Protein AF-A0A4R1NQC8-F1 (afdb_monomer_lite)

Foldseek 3Di:
DVVVLVVLLVVLVVLLVVLCVLVVLLVVLVVVCVVQVHDADPSCVVPFRAHPNDGCSVVSVVSVVSVVSNVVSVVVSVVSVVVNVVSVVPDPPPPPPPDDDD

pLDDT: mean 71.55, std 8.47, range [45.06, 85.56]

Sequence (102 aa):
MRVARRIFLGVLLVVILVCLAPLAAYLWSEWAAERWGCDFGLALSQGGCVVDGVDRAPVLMQAYSAVALLVVTLPVAFIASLAALIVLARRPQHDEPKEPET

Secondary structure (DSSP, 8-state):
-HHHHHHHHHHHHHHHHHHHHHHHHHHHHHHHHHHHT---SHHHHHH--EETTEE-HHHHHHHHHHHHHHHHHHHHHHHHHHHHHHHHH-PPP---------

Organism: NCBI:txid647720

Structure (mmCIF, N/CA/C/O backbone):
data_AF-A0A4R1NQC8-F1
#
_entry.id   AF-A0A4R1NQC8-F1
#
loop_
_atom_site.group_PDB
_atom_site.id
_atom_site.type_symbol
_atom_site.label_atom_id
_atom_site.label_alt_id
_atom_site.label_comp_id
_atom_site.label_asym_id
_atom_site.label_entity_id
_atom_site.label_seq_id
_atom_site.pdbx_PDB_ins_code
_atom_site.Cartn_x
_atom_site.Cartn_y
_atom_site.Cartn_z
_atom_site.occupancy
_atom_site.B_iso_or_equiv
_atom_site.auth_seq_id
_atom_site.auth_comp_id
_atom_site.auth_asym_id
_atom_site.auth_atom_id
_atom_site.pdbx_PDB_model_num
ATOM 1 N N . MET A 1 1 ? -25.920 -4.102 23.054 1.00 57.53 1 MET A N 1
ATOM 2 C CA . MET A 1 1 ? -24.443 -4.272 23.089 1.00 57.53 1 MET A CA 1
ATOM 3 C C . MET A 1 1 ? -23.852 -5.132 21.955 1.00 57.53 1 MET A C 1
ATOM 5 O O . MET A 1 1 ? -22.777 -4.791 21.478 1.00 57.53 1 MET A O 1
ATOM 9 N N . ARG A 1 2 ? -24.506 -6.203 21.454 1.00 62.00 2 ARG A N 1
ATOM 10 C CA . ARG A 1 2 ? -23.929 -7.064 20.384 1.00 62.00 2 ARG A CA 1
ATOM 11 C C . ARG A 1 2 ? -23.753 -6.382 19.014 1.00 62.00 2 ARG A C 1
ATOM 13 O O . ARG A 1 2 ? -22.773 -6.668 18.336 1.00 62.00 2 ARG A O 1
ATOM 20 N N . VAL A 1 3 ? -24.663 -5.486 18.615 1.00 76.19 3 VAL A N 1
ATOM 21 C CA . VAL A 1 3 ? -24.617 -4.810 17.299 1.00 76.19 3 VAL A CA 1
ATOM 22 C C . VAL A 1 3 ? -23.465 -3.803 17.215 1.00 76.19 3 VAL A C 1
ATOM 24 O O . VAL A 1 3 ? -22.663 -3.887 16.293 1.00 76.19 3 VAL A O 1
ATOM 27 N N . ALA A 1 4 ? -23.302 -2.934 18.219 1.00 76.44 4 ALA A N 1
ATOM 28 C CA . ALA A 1 4 ? -22.196 -1.972 18.280 1.00 76.44 4 ALA A CA 1
ATOM 29 C C . ALA A 1 4 ? -20.815 -2.652 18.216 1.00 76.44 4 ALA A C 1
ATOM 31 O O . ALA A 1 4 ? -19.936 -2.204 17.488 1.00 76.44 4 ALA A O 1
ATOM 32 N N . ARG A 1 5 ? -20.648 -3.795 18.898 1.00 75.94 5 ARG A N 1
ATOM 33 C CA . ARG A 1 5 ? -19.415 -4.598 18.840 1.00 75.94 5 ARG A CA 1
ATOM 34 C C . ARG A 1 5 ? -19.145 -5.169 17.443 1.00 75.94 5 ARG A C 1
ATOM 36 O O . ARG A 1 5 ? -17.995 -5.202 17.021 1.00 75.94 5 ARG A O 1
ATOM 43 N N . ARG A 1 6 ? -20.181 -5.612 16.719 1.00 78.44 6 ARG A N 1
ATOM 44 C CA . ARG A 1 6 ? -20.034 -6.100 15.336 1.00 78.44 6 ARG A CA 1
ATOM 45 C C . ARG A 1 6 ? -19.664 -4.978 14.371 1.00 78.44 6 ARG A C 1
ATOM 47 O O . ARG A 1 6 ? -18.791 -5.188 13.539 1.00 78.44 6 ARG A O 1
ATOM 54 N N . ILE A 1 7 ? -20.275 -3.802 14.518 1.00 85.00 7 ILE A N 1
ATOM 55 C CA . ILE A 1 7 ? -19.936 -2.621 13.710 1.00 85.00 7 ILE A CA 1
ATOM 56 C C . ILE A 1 7 ? -18.484 -2.213 13.972 1.00 85.00 7 ILE A C 1
ATOM 58 O O . ILE A 1 7 ? -17.726 -2.043 13.025 1.00 85.00 7 ILE A O 1
ATOM 62 N N . PHE A 1 8 ? -18.06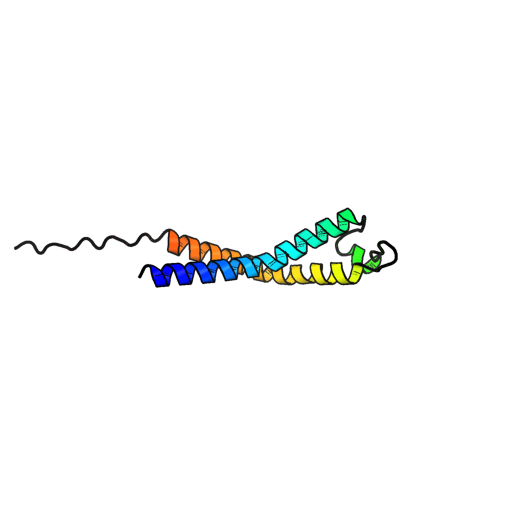7 -2.146 15.240 1.00 80.56 8 PHE A N 1
ATOM 63 C CA . PHE A 1 8 ? -16.696 -1.789 15.605 1.00 80.56 8 PHE A CA 1
ATOM 64 C C . PHE A 1 8 ? -15.663 -2.765 15.025 1.00 80.56 8 PHE A C 1
ATOM 66 O O . PHE A 1 8 ? -14.682 -2.335 14.428 1.00 80.56 8 PHE A O 1
ATOM 73 N N . LEU A 1 9 ? -15.912 -4.076 15.130 1.00 79.00 9 LEU A N 1
ATOM 74 C CA . LEU A 1 9 ? -15.055 -5.096 14.515 1.00 79.00 9 LEU A CA 1
ATOM 75 C C . LEU A 1 9 ? -15.039 -5.000 12.986 1.00 79.00 9 LEU A C 1
ATOM 77 O O . LEU A 1 9 ? -13.983 -5.171 12.387 1.00 79.00 9 LEU A O 1
ATOM 81 N N . GLY A 1 10 ? -16.180 -4.700 12.361 1.00 83.69 10 GLY A N 1
ATOM 82 C CA . GLY A 1 10 ? -16.268 -4.490 10.917 1.00 83.69 10 GLY A CA 1
ATOM 83 C C . GLY A 1 10 ? -15.421 -3.305 10.457 1.00 83.69 10 GLY A C 1
ATOM 84 O O . GLY A 1 10 ? -14.628 -3.448 9.532 1.00 83.69 10 GLY A O 1
ATOM 85 N N . VAL A 1 11 ? -15.520 -2.165 11.146 1.00 83.69 11 VAL A N 1
ATOM 86 C CA . VAL A 1 11 ? -14.697 -0.978 10.859 1.00 83.69 11 VAL A CA 1
ATOM 87 C C . VAL A 1 11 ? -13.216 -1.291 11.049 1.00 83.69 11 VAL A C 1
ATOM 89 O O . VAL A 1 11 ? -12.414 -0.970 10.176 1.00 83.69 11 VAL A O 1
ATOM 92 N N . LEU A 1 12 ? -12.846 -1.972 12.138 1.00 78.38 12 LEU A N 1
ATOM 93 C CA . LEU A 1 12 ? -11.455 -2.358 12.378 1.00 78.38 12 LEU A CA 1
ATOM 94 C C . LEU A 1 12 ? -10.909 -3.265 11.270 1.00 78.38 12 LEU A C 1
ATOM 96 O O . LEU A 1 12 ? -9.777 -3.088 10.832 1.00 78.38 12 LEU A O 1
ATOM 100 N N . LEU A 1 13 ? -11.720 -4.210 10.793 1.00 81.12 13 LEU A N 1
ATOM 101 C CA . LEU A 1 13 ? -11.345 -5.124 9.718 1.00 81.12 13 LEU A CA 1
ATOM 102 C C . LEU A 1 13 ? -11.147 -4.376 8.393 1.00 81.12 13 LEU A C 1
ATOM 104 O O . LEU A 1 13 ? -10.173 -4.633 7.690 1.00 81.12 13 LEU A O 1
ATOM 108 N N . VAL A 1 14 ? -12.010 -3.403 8.085 1.00 85.56 14 VAL A N 1
ATOM 109 C CA . VAL A 1 14 ? -11.840 -2.526 6.915 1.00 85.56 14 VAL A CA 1
ATOM 110 C C . VAL A 1 14 ? -10.550 -1.713 7.026 1.00 85.56 14 VAL A C 1
ATOM 112 O O . VAL A 1 14 ? -9.785 -1.666 6.067 1.00 85.56 14 VAL A O 1
ATOM 115 N N . VAL A 1 15 ? -10.257 -1.128 8.191 1.00 80.56 15 VAL A N 1
ATOM 116 C CA . VAL A 1 15 ? -9.007 -0.377 8.418 1.00 80.56 15 VAL A CA 1
ATOM 117 C C . VAL A 1 15 ? -7.780 -1.270 8.218 1.00 80.56 15 VAL A C 1
ATOM 119 O O . VAL A 1 15 ? -6.825 -0.854 7.563 1.00 80.56 15 VAL A O 1
ATOM 122 N N . ILE A 1 16 ? -7.820 -2.509 8.719 1.00 79.00 16 ILE A N 1
ATOM 123 C CA . ILE A 1 16 ? -6.753 -3.498 8.521 1.00 79.00 16 ILE A CA 1
ATOM 124 C C . ILE A 1 16 ? -6.575 -3.804 7.026 1.00 79.00 16 ILE A C 1
ATOM 126 O O . ILE A 1 16 ? -5.452 -3.742 6.531 1.00 79.00 16 ILE A O 1
ATOM 130 N N . LEU A 1 17 ? -7.662 -4.063 6.289 1.00 78.88 17 LEU A N 1
ATOM 131 C CA . LEU A 1 17 ? -7.613 -4.326 4.844 1.00 78.88 17 LEU A CA 1
ATOM 132 C C . LEU A 1 17 ? -7.031 -3.151 4.052 1.00 78.88 17 LEU A C 1
ATOM 134 O O . LEU A 1 17 ? -6.194 -3.361 3.176 1.00 78.88 17 LEU A O 1
ATOM 138 N N . VAL A 1 18 ? -7.419 -1.917 4.379 1.00 81.81 18 VAL A N 1
ATOM 139 C CA . VAL A 1 18 ? -6.857 -0.718 3.736 1.00 81.81 18 VAL A CA 1
ATOM 140 C C . VAL A 1 18 ? -5.367 -0.571 4.062 1.00 81.81 18 VAL A C 1
ATOM 142 O O . VAL A 1 18 ? -4.583 -0.236 3.178 1.00 81.81 18 VAL A O 1
ATOM 145 N N . CYS A 1 19 ? -4.941 -0.891 5.288 1.00 77.25 19 CYS A N 1
ATOM 146 C CA . CYS A 1 19 ? -3.522 -0.876 5.665 1.00 77.25 19 CYS A CA 1
ATOM 147 C C . CYS A 1 19 ? -2.691 -1.973 4.974 1.00 77.25 19 CYS A C 1
ATOM 149 O O . CYS A 1 19 ? -1.487 -1.790 4.790 1.00 77.25 19 CYS A O 1
ATOM 151 N N . LEU A 1 20 ? -3.322 -3.084 4.579 1.00 75.00 20 LEU A N 1
ATOM 152 C CA . LEU A 1 20 ? -2.710 -4.194 3.835 1.00 75.00 20 LEU A CA 1
ATOM 153 C C . LEU A 1 20 ? -2.663 -3.957 2.317 1.00 75.00 20 LEU A C 1
ATOM 155 O O . LEU A 1 20 ? -1.864 -4.592 1.634 1.00 75.00 20 LEU A O 1
ATOM 159 N N . ALA A 1 21 ? -3.471 -3.043 1.775 1.00 77.50 21 ALA A N 1
ATOM 160 C CA . ALA A 1 21 ? -3.460 -2.701 0.352 1.00 77.50 21 ALA A CA 1
ATOM 161 C C . ALA A 1 21 ? -2.063 -2.323 -0.197 1.00 77.50 21 ALA A C 1
ATOM 163 O O . ALA A 1 21 ? -1.679 -2.875 -1.231 1.00 77.50 21 ALA A O 1
ATOM 164 N N . PRO A 1 22 ? -1.255 -1.466 0.466 1.00 71.38 22 PRO A N 1
ATOM 165 C CA . PRO A 1 22 ? 0.102 -1.179 -0.001 1.00 71.38 22 PRO A CA 1
ATOM 166 C C . PRO A 1 22 ? 1.037 -2.397 0.084 1.00 71.38 22 PRO A C 1
ATOM 168 O O . PRO A 1 22 ? 1.938 -2.518 -0.741 1.00 71.38 22 PRO A O 1
ATOM 171 N N . LEU A 1 23 ? 0.792 -3.344 1.002 1.00 73.75 23 LEU A N 1
ATOM 172 C CA . LEU A 1 23 ? 1.533 -4.613 1.063 1.00 73.75 23 LEU A CA 1
ATOM 173 C C . LEU A 1 23 ? 1.264 -5.456 -0.181 1.00 73.75 23 LEU A C 1
ATOM 175 O O . LEU A 1 23 ? 2.192 -5.963 -0.804 1.00 73.75 23 LEU A O 1
ATOM 179 N N . ALA A 1 24 ? -0.009 -5.574 -0.559 1.00 73.81 24 ALA A N 1
ATOM 180 C CA . ALA A 1 24 ? -0.416 -6.309 -1.748 1.00 73.81 24 ALA A CA 1
ATOM 181 C C . ALA A 1 24 ? 0.143 -5.670 -3.029 1.00 73.81 24 ALA A C 1
ATOM 183 O O . ALA A 1 24 ? 0.613 -6.386 -3.908 1.00 73.81 24 ALA A O 1
ATOM 184 N N . ALA A 1 25 ? 0.147 -4.335 -3.116 1.00 73.62 25 ALA A N 1
ATOM 185 C CA . ALA A 1 25 ? 0.750 -3.614 -4.237 1.00 73.62 25 ALA A CA 1
ATOM 186 C C . ALA A 1 25 ? 2.268 -3.853 -4.331 1.00 73.62 25 ALA A C 1
ATOM 188 O O . ALA A 1 25 ? 2.796 -4.051 -5.426 1.00 73.62 25 ALA A O 1
ATOM 189 N N . TYR A 1 26 ? 2.964 -3.892 -3.191 1.00 69.88 26 TYR A N 1
ATOM 190 C CA . TYR A 1 26 ? 4.390 -4.210 -3.148 1.00 69.88 26 TYR A CA 1
ATOM 191 C C . TYR A 1 26 ? 4.680 -5.648 -3.602 1.00 69.88 26 TYR A C 1
ATOM 193 O O . TYR A 1 26 ? 5.438 -5.849 -4.544 1.00 69.88 26 TYR A O 1
ATOM 201 N N . LEU A 1 27 ? 4.003 -6.639 -3.016 1.00 74.81 27 LEU A N 1
ATOM 202 C CA . LEU A 1 27 ? 4.148 -8.054 -3.391 1.00 74.81 27 LEU A CA 1
ATOM 203 C C . LEU A 1 27 ? 3.839 -8.295 -4.873 1.00 74.81 27 LEU A C 1
ATOM 205 O O . LEU A 1 27 ? 4.516 -9.069 -5.546 1.00 74.81 27 LEU A O 1
ATOM 209 N N . TRP A 1 28 ? 2.813 -7.620 -5.396 1.00 80.06 28 TRP A N 1
ATOM 210 C CA . TRP A 1 28 ? 2.457 -7.724 -6.807 1.00 80.06 28 TRP A CA 1
ATOM 211 C C . TRP A 1 28 ? 3.529 -7.128 -7.720 1.00 80.06 28 TRP A C 1
ATOM 213 O O . TRP A 1 28 ? 3.805 -7.684 -8.780 1.00 80.06 28 TRP A O 1
ATOM 223 N N . SER A 1 29 ? 4.135 -6.011 -7.317 1.00 71.88 29 SER A N 1
ATOM 224 C CA . SER A 1 29 ? 5.170 -5.350 -8.114 1.00 71.88 29 SER A CA 1
ATOM 225 C C . SER A 1 29 ? 6.492 -6.121 -8.117 1.00 71.88 29 SER A C 1
ATOM 227 O O . SER A 1 29 ? 7.089 -6.237 -9.185 1.00 71.88 29 SER A O 1
ATOM 229 N N . GLU A 1 30 ? 6.879 -6.735 -6.996 1.00 71.25 30 GLU A N 1
ATOM 230 C CA . GLU A 1 30 ? 8.016 -7.665 -6.921 1.00 71.25 30 GLU A CA 1
ATOM 231 C C . GLU A 1 30 ? 7.804 -8.873 -7.850 1.00 71.25 30 GLU A C 1
ATOM 233 O O . GLU A 1 30 ? 8.629 -9.150 -8.723 1.00 71.25 30 GLU A O 1
ATOM 238 N N . TRP A 1 31 ? 6.634 -9.519 -7.757 1.00 78.81 31 TRP A N 1
ATOM 239 C CA . TRP A 1 31 ? 6.273 -10.647 -8.621 1.00 78.81 31 TRP A CA 1
ATOM 240 C C . TRP A 1 31 ? 6.225 -10.269 -10.109 1.00 78.81 31 TRP A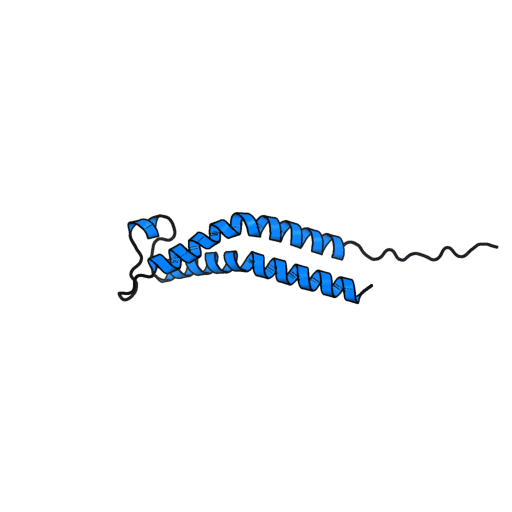 C 1
ATOM 242 O O . TRP A 1 31 ? 6.675 -11.030 -10.968 1.00 78.81 31 TRP A O 1
ATOM 252 N N . ALA A 1 32 ? 5.684 -9.093 -10.440 1.00 75.62 32 ALA A N 1
ATOM 253 C CA . ALA A 1 32 ? 5.622 -8.607 -11.815 1.00 75.62 32 ALA A CA 1
ATOM 254 C C . ALA A 1 32 ? 7.020 -8.329 -12.390 1.00 75.62 32 ALA A C 1
ATOM 256 O O . ALA A 1 32 ? 7.257 -8.638 -13.557 1.00 75.62 32 ALA A O 1
ATOM 257 N N . ALA A 1 33 ? 7.951 -7.805 -11.587 1.00 72.94 33 ALA A N 1
ATOM 258 C CA . ALA A 1 33 ? 9.333 -7.585 -12.013 1.00 72.94 33 ALA A CA 1
ATOM 259 C C . ALA A 1 33 ? 10.063 -8.894 -12.314 1.00 72.94 33 ALA A C 1
ATOM 261 O O . ALA A 1 33 ? 10.646 -9.020 -13.392 1.00 72.94 33 ALA A O 1
ATOM 262 N N . GLU A 1 34 ? 9.960 -9.888 -11.424 1.00 76.56 34 GLU A N 1
ATOM 263 C CA . GLU A 1 34 ? 10.521 -11.224 -11.667 1.00 76.56 34 GLU A CA 1
ATOM 264 C C . GLU A 1 34 ? 9.933 -11.851 -12.934 1.00 76.56 34 GLU A C 1
ATOM 266 O O . GLU A 1 34 ? 10.652 -12.431 -13.750 1.00 76.56 34 GLU A O 1
ATOM 271 N N . ARG A 1 35 ? 8.619 -11.693 -13.146 1.00 80.44 35 ARG A N 1
ATOM 272 C CA . ARG A 1 35 ? 7.930 -12.199 -14.341 1.00 80.44 35 ARG A CA 1
ATOM 273 C C . ARG A 1 35 ? 8.429 -11.543 -15.628 1.00 80.44 35 ARG A C 1
ATOM 275 O O . ARG A 1 35 ? 8.393 -12.177 -16.680 1.00 80.44 35 ARG A O 1
ATOM 282 N N . TRP A 1 36 ? 8.842 -10.283 -15.552 1.00 76.56 36 TRP A N 1
ATOM 283 C CA . TRP A 1 36 ? 9.315 -9.496 -16.689 1.00 76.56 36 TRP A CA 1
ATOM 284 C C . TRP A 1 36 ? 10.839 -9.509 -16.850 1.00 76.56 36 TRP A C 1
ATOM 286 O O . TRP A 1 36 ? 11.344 -8.922 -17.802 1.00 76.56 36 TRP A O 1
ATOM 296 N N . GLY A 1 37 ? 11.560 -10.208 -15.966 1.00 69.19 37 GLY A N 1
ATOM 297 C CA . GLY A 1 37 ? 13.020 -10.293 -15.999 1.00 69.19 37 GLY A CA 1
ATOM 298 C C . GLY A 1 37 ? 13.714 -8.971 -15.668 1.00 69.19 37 GLY A C 1
ATOM 299 O O . GLY A 1 37 ? 14.839 -8.755 -16.108 1.00 69.19 37 GLY A O 1
ATOM 300 N N . CYS A 1 38 ? 13.041 -8.082 -14.936 1.00 70.88 38 CYS A N 1
ATOM 301 C CA . CYS A 1 38 ? 13.584 -6.789 -14.537 1.00 70.88 38 CYS A CA 1
ATOM 302 C C . CYS A 1 38 ? 14.070 -6.822 -13.087 1.00 70.88 38 CYS A C 1
ATOM 304 O O . CYS A 1 38 ? 13.373 -7.329 -12.207 1.00 70.88 38 CYS A O 1
ATOM 306 N N . ASP A 1 39 ? 15.225 -6.207 -12.826 1.00 69.69 39 ASP A N 1
ATOM 307 C CA . ASP A 1 39 ? 15.745 -6.041 -11.469 1.00 69.69 39 ASP A CA 1
ATOM 308 C C . ASP A 1 39 ? 14.876 -5.063 -10.672 1.00 69.69 39 ASP A C 1
ATOM 310 O O . ASP A 1 39 ? 14.793 -3.877 -10.999 1.00 69.69 39 ASP A O 1
ATOM 314 N N . PHE A 1 40 ? 14.234 -5.561 -9.612 1.00 64.88 40 PHE A N 1
ATOM 315 C CA . PHE A 1 40 ? 13.365 -4.778 -8.736 1.00 64.88 40 PHE A CA 1
ATOM 316 C C . PHE A 1 40 ? 14.174 -3.904 -7.755 1.00 64.88 40 PHE A C 1
ATOM 318 O O . PHE A 1 40 ? 15.196 -4.329 -7.223 1.00 64.88 40 PHE A O 1
ATOM 325 N N . GLY A 1 41 ? 13.721 -2.674 -7.477 1.00 64.69 41 GLY A N 1
ATOM 326 C CA . GLY A 1 41 ? 14.344 -1.777 -6.486 1.00 64.69 41 GLY A CA 1
ATOM 327 C C . GLY A 1 41 ? 15.204 -0.653 -7.083 1.00 64.69 41 GLY A C 1
ATOM 328 O O . GLY A 1 41 ? 14.805 0.003 -8.037 1.00 64.69 41 GLY A O 1
ATOM 329 N N . LEU A 1 42 ? 16.381 -0.369 -6.512 1.00 57.66 42 LEU A N 1
ATOM 330 C CA . LEU A 1 42 ? 17.249 0.745 -6.954 1.00 57.66 42 LEU A CA 1
ATOM 331 C C . LEU A 1 42 ? 17.708 0.613 -8.418 1.00 57.66 42 LEU A C 1
ATOM 333 O O . LEU A 1 42 ? 17.909 1.627 -9.093 1.00 57.66 42 LEU A O 1
ATOM 337 N N . ALA A 1 43 ? 17.812 -0.623 -8.910 1.00 57.22 43 ALA A N 1
ATOM 338 C CA . ALA A 1 43 ? 18.156 -0.939 -10.291 1.00 57.22 43 ALA A CA 1
ATOM 339 C C . ALA A 1 43 ? 17.112 -0.424 -11.299 1.00 57.22 43 ALA A C 1
ATOM 341 O O . ALA A 1 43 ? 17.490 0.010 -12.385 1.00 57.22 43 ALA A O 1
ATOM 342 N N . LEU A 1 44 ? 15.830 -0.328 -10.913 1.00 63.16 44 LEU A N 1
ATOM 343 C CA . LEU A 1 44 ? 14.786 0.276 -11.749 1.00 63.16 44 LEU A CA 1
ATOM 344 C C . LEU A 1 44 ? 15.052 1.751 -12.065 1.00 63.16 44 LEU A C 1
ATOM 346 O O . LEU A 1 44 ? 14.704 2.219 -13.146 1.00 63.16 44 LEU A O 1
ATOM 350 N N . SER A 1 45 ? 15.670 2.483 -11.131 1.00 60.09 45 SER A N 1
ATOM 351 C CA . SER A 1 45 ? 15.966 3.912 -11.303 1.00 60.09 45 SER A CA 1
ATOM 352 C C . SER A 1 45 ? 17.143 4.181 -12.241 1.00 60.09 45 SER A C 1
ATOM 354 O O . SER A 1 45 ? 17.256 5.282 -12.773 1.00 60.09 45 SER A O 1
ATOM 356 N N . GLN A 1 46 ? 18.017 3.187 -12.430 1.00 60.97 46 GLN A N 1
ATOM 357 C CA . GLN A 1 46 ? 19.257 3.321 -13.197 1.00 60.97 46 GLN A CA 1
ATOM 358 C C . GLN A 1 46 ? 19.202 2.593 -14.544 1.00 60.97 46 GLN A C 1
ATOM 360 O O . GLN A 1 46 ? 19.751 3.099 -15.519 1.00 60.97 46 GLN A O 1
ATOM 365 N N . GLY A 1 47 ? 18.559 1.423 -14.603 1.00 60.31 47 GLY A N 1
ATOM 366 C CA . GLY A 1 47 ? 18.502 0.570 -15.793 1.00 60.31 47 GLY A CA 1
ATOM 367 C C . GLY A 1 47 ? 17.190 0.642 -16.575 1.00 60.31 47 GLY A C 1
ATOM 368 O O . GLY A 1 47 ? 17.162 0.249 -17.739 1.00 60.31 47 GLY A O 1
ATOM 369 N N . GLY A 1 48 ? 16.116 1.162 -15.969 1.00 63.44 48 GLY A N 1
ATOM 370 C CA . GLY A 1 48 ? 14.771 1.086 -16.543 1.00 63.44 48 GLY A CA 1
ATOM 371 C C . GLY A 1 48 ? 14.267 -0.360 -16.665 1.00 63.44 48 GLY A C 1
ATOM 372 O O . GLY A 1 48 ? 14.965 -1.320 -16.348 1.00 63.44 48 GLY A O 1
ATOM 373 N N . CYS A 1 49 ? 13.020 -0.535 -17.095 1.00 69.12 49 CYS A N 1
ATOM 374 C CA . CYS A 1 49 ? 12.427 -1.855 -17.314 1.00 69.12 49 CYS A CA 1
ATOM 375 C C . CYS A 1 49 ? 11.522 -1.768 -18.539 1.00 69.12 49 CYS A C 1
ATOM 377 O O . CYS A 1 49 ? 10.353 -1.391 -18.441 1.00 69.12 49 CYS A O 1
ATOM 379 N N . VAL A 1 50 ? 12.085 -2.077 -19.707 1.00 70.00 50 VAL A N 1
ATOM 380 C CA . VAL A 1 50 ? 11.365 -2.031 -20.983 1.00 70.00 50 VAL A CA 1
ATOM 381 C C . VAL A 1 50 ? 10.927 -3.442 -21.347 1.00 70.00 50 VAL A C 1
ATOM 383 O O . VAL A 1 50 ? 11.751 -4.296 -21.660 1.00 70.00 50 VAL A O 1
ATOM 386 N N . VAL A 1 51 ? 9.617 -3.671 -21.322 1.00 72.19 51 VAL A N 1
ATOM 387 C CA . VAL A 1 51 ? 8.997 -4.960 -21.654 1.00 72.19 51 VAL A CA 1
ATOM 388 C C . VAL A 1 51 ? 8.111 -4.735 -22.867 1.00 72.19 51 VAL A C 1
ATOM 390 O O . VAL A 1 51 ? 7.244 -3.860 -22.837 1.00 72.19 51 VAL A O 1
ATOM 393 N N . ASP A 1 52 ? 8.348 -5.477 -23.949 1.00 71.88 52 ASP A N 1
ATOM 394 C CA . ASP A 1 52 ? 7.620 -5.332 -25.221 1.00 71.88 52 ASP A CA 1
ATOM 395 C C . ASP A 1 52 ? 7.614 -3.891 -25.779 1.00 71.88 52 ASP A C 1
ATOM 397 O O . ASP A 1 52 ? 6.641 -3.435 -26.378 1.00 71.88 52 ASP A O 1
ATOM 401 N N . GLY A 1 53 ? 8.697 -3.137 -25.557 1.00 73.69 53 GLY A N 1
ATOM 402 C CA . GLY A 1 53 ? 8.827 -1.746 -26.012 1.00 73.69 53 GLY A CA 1
ATOM 403 C C . GLY A 1 53 ? 8.095 -0.705 -25.154 1.00 73.69 53 GLY A C 1
ATOM 404 O O . GLY A 1 53 ? 8.121 0.476 -25.493 1.00 73.69 53 GLY A O 1
ATOM 405 N N . VAL A 1 54 ? 7.474 -1.108 -24.040 1.00 77.25 54 VAL A N 1
ATOM 406 C CA . VAL A 1 54 ? 6.831 -0.201 -23.078 1.00 77.25 54 VAL A CA 1
ATOM 407 C C . VAL A 1 54 ? 7.685 -0.101 -21.820 1.00 77.25 54 VAL A C 1
ATOM 409 O O . VAL A 1 54 ? 8.008 -1.116 -21.203 1.00 77.25 54 VAL A O 1
ATOM 412 N N . ASP A 1 55 ? 8.015 1.125 -21.412 1.00 75.69 55 ASP A N 1
ATOM 413 C CA . ASP A 1 55 ? 8.717 1.369 -20.154 1.00 75.69 55 ASP A CA 1
ATOM 414 C C . ASP A 1 55 ? 7.764 1.173 -18.965 1.00 75.69 55 ASP A C 1
ATOM 416 O O . ASP A 1 55 ? 6.846 1.961 -18.712 1.00 75.69 55 ASP A O 1
ATOM 420 N N . ARG A 1 56 ? 7.958 0.063 -18.254 1.00 73.88 56 ARG A N 1
ATOM 421 C CA . ARG A 1 56 ? 7.215 -0.323 -17.049 1.00 73.88 56 ARG A CA 1
ATOM 422 C C . ARG A 1 56 ? 7.872 0.242 -15.789 1.00 73.88 56 ARG A C 1
ATOM 424 O O . ARG A 1 56 ? 7.261 0.170 -14.718 1.00 73.88 56 ARG A O 1
ATOM 431 N N . ALA A 1 57 ? 9.071 0.824 -15.900 1.00 70.12 57 ALA A N 1
ATOM 432 C CA . ALA A 1 57 ? 9.800 1.370 -14.767 1.00 70.12 57 ALA A CA 1
ATOM 433 C C . ALA A 1 57 ? 9.006 2.386 -13.932 1.00 70.12 57 ALA A C 1
ATOM 435 O O . ALA A 1 57 ? 8.938 2.201 -12.717 1.00 70.12 57 ALA A O 1
ATOM 436 N N . PRO A 1 58 ? 8.340 3.407 -14.512 1.00 71.38 58 PRO A N 1
ATOM 437 C CA . PRO A 1 58 ? 7.607 4.389 -13.712 1.00 71.38 58 PRO A CA 1
ATOM 438 C C . PRO A 1 58 ? 6.463 3.764 -12.903 1.00 71.38 58 PRO A C 1
ATOM 440 O O . PRO A 1 58 ? 6.220 4.179 -11.773 1.00 71.38 58 PRO A O 1
ATOM 443 N N . VAL A 1 59 ? 5.801 2.732 -13.434 1.00 70.81 59 VAL A N 1
ATOM 444 C CA . VAL A 1 59 ? 4.694 2.040 -12.751 1.00 70.81 59 VAL A CA 1
ATOM 445 C C . VAL A 1 59 ? 5.207 1.240 -11.553 1.00 70.81 59 VAL A C 1
ATOM 447 O O . VAL A 1 59 ? 4.639 1.318 -10.463 1.00 70.81 59 VAL A O 1
ATOM 450 N N . LEU A 1 60 ? 6.311 0.510 -11.728 1.00 66.25 60 LEU A N 1
ATOM 451 C CA . LEU A 1 60 ? 6.954 -0.232 -10.642 1.00 66.25 60 LEU A CA 1
ATOM 452 C C . LEU A 1 60 ? 7.543 0.709 -9.586 1.00 66.25 60 LEU A C 1
ATOM 454 O O . LEU A 1 60 ? 7.433 0.434 -8.395 1.00 66.25 60 LEU A O 1
ATOM 458 N N . MET A 1 61 ? 8.103 1.845 -10.002 1.00 69.25 61 MET A N 1
ATOM 459 C CA . MET A 1 61 ? 8.636 2.859 -9.091 1.00 69.25 61 MET A CA 1
ATOM 460 C C . MET A 1 61 ? 7.526 3.506 -8.255 1.00 69.25 61 MET A C 1
ATOM 462 O O . MET A 1 61 ? 7.686 3.739 -7.056 1.00 69.25 61 MET A O 1
ATOM 466 N N . GLN A 1 62 ? 6.364 3.748 -8.867 1.00 70.69 62 GLN A N 1
ATOM 467 C CA . GLN A 1 62 ? 5.186 4.255 -8.172 1.00 70.69 62 GLN A CA 1
ATOM 468 C C . GLN A 1 62 ? 4.650 3.225 -7.164 1.00 70.69 62 GLN A C 1
ATOM 470 O O . GLN A 1 62 ? 4.326 3.593 -6.035 1.00 70.69 62 GLN A O 1
ATOM 475 N N . ALA A 1 63 ? 4.647 1.933 -7.510 1.00 67.56 63 ALA A N 1
ATOM 476 C CA . ALA A 1 63 ? 4.317 0.857 -6.573 1.00 67.56 63 ALA A CA 1
ATOM 477 C C . ALA A 1 63 ? 5.353 0.728 -5.436 1.00 67.56 63 ALA A C 1
ATOM 479 O O . ALA A 1 63 ? 4.971 0.562 -4.279 1.00 67.56 63 ALA A O 1
ATOM 480 N N . TYR A 1 64 ? 6.646 0.907 -5.722 1.00 65.69 64 TYR A N 1
ATOM 481 C CA . TYR A 1 64 ? 7.712 0.923 -4.713 1.00 65.69 64 TYR A CA 1
ATOM 482 C C . TYR A 1 64 ? 7.580 2.112 -3.750 1.00 65.69 64 TYR A C 1
ATOM 484 O O . TYR A 1 64 ? 7.823 1.981 -2.553 1.00 65.69 64 TYR A O 1
ATOM 492 N N . SER A 1 65 ? 7.111 3.271 -4.220 1.00 68.38 65 SER A N 1
ATOM 493 C CA . SER A 1 65 ? 6.837 4.415 -3.337 1.00 68.38 65 SER A CA 1
ATOM 494 C C . SER A 1 65 ? 5.748 4.116 -2.290 1.00 68.38 65 SER A C 1
ATOM 496 O O . SER A 1 65 ? 5.780 4.667 -1.188 1.00 68.38 65 SER A O 1
ATOM 498 N N . ALA A 1 66 ? 4.845 3.164 -2.565 1.00 65.62 66 ALA A N 1
ATOM 499 C CA . ALA A 1 66 ? 3.861 2.686 -1.594 1.00 65.62 66 ALA A CA 1
ATOM 500 C C . ALA A 1 66 ? 4.490 1.870 -0.444 1.00 65.62 66 ALA A C 1
ATOM 502 O O . ALA A 1 66 ? 3.858 1.674 0.594 1.00 65.62 66 ALA A O 1
ATOM 503 N N . VAL A 1 67 ? 5.757 1.460 -0.557 1.00 65.81 67 VAL A N 1
ATOM 504 C CA . VAL A 1 67 ? 6.520 0.861 0.552 1.00 65.81 67 VAL A CA 1
ATOM 505 C C . VAL A 1 67 ? 6.803 1.875 1.651 1.00 65.81 67 VAL A C 1
ATOM 507 O O . VAL A 1 67 ? 6.803 1.527 2.829 1.00 65.81 67 VAL A O 1
ATOM 510 N N . ALA A 1 68 ? 6.966 3.156 1.313 1.00 67.19 68 ALA A N 1
ATOM 511 C CA . ALA A 1 68 ? 7.070 4.197 2.332 1.00 67.19 68 ALA A CA 1
ATOM 512 C C . ALA A 1 68 ? 5.778 4.290 3.165 1.00 67.19 68 ALA A C 1
ATOM 514 O O . ALA A 1 68 ? 5.827 4.510 4.374 1.00 67.19 68 ALA A O 1
ATOM 515 N N . LEU A 1 69 ? 4.622 4.043 2.538 1.00 67.69 69 LEU A N 1
ATOM 516 C CA . LEU A 1 69 ? 3.343 3.916 3.236 1.00 67.69 69 LEU A CA 1
ATOM 517 C C . LEU A 1 69 ? 3.303 2.677 4.137 1.00 67.69 69 LEU A C 1
ATOM 519 O O . LEU A 1 69 ? 2.759 2.779 5.232 1.00 67.69 69 LEU A O 1
ATOM 523 N N . LEU A 1 70 ? 3.932 1.559 3.754 1.00 66.62 70 LEU A N 1
ATOM 524 C CA . LEU A 1 70 ? 4.025 0.367 4.610 1.00 66.62 70 LEU A CA 1
ATOM 525 C C . LEU A 1 70 ? 4.696 0.637 5.955 1.00 66.62 70 LEU A C 1
ATOM 527 O O . LEU A 1 70 ? 4.250 0.103 6.967 1.00 66.62 70 LEU A O 1
ATOM 531 N N . VAL A 1 71 ? 5.707 1.506 6.005 1.00 71.31 71 VAL A N 1
ATOM 532 C CA . VAL A 1 71 ? 6.369 1.878 7.270 1.00 71.31 71 VAL A CA 1
ATOM 533 C C . VAL A 1 71 ? 5.369 2.445 8.285 1.00 71.31 71 VAL A C 1
ATOM 535 O O . VAL A 1 71 ? 5.509 2.217 9.485 1.00 71.31 71 VAL A O 1
ATOM 538 N N . VAL A 1 72 ? 4.330 3.138 7.812 1.00 71.62 72 VAL A N 1
ATOM 539 C CA . VAL A 1 72 ? 3.282 3.726 8.657 1.00 71.62 72 VAL A CA 1
ATOM 540 C C . VAL A 1 72 ? 2.079 2.791 8.802 1.00 71.62 72 VAL A C 1
ATOM 542 O O . VAL A 1 72 ? 1.537 2.655 9.898 1.00 71.62 72 VAL A O 1
ATOM 545 N N . THR A 1 73 ? 1.647 2.114 7.735 1.00 75.56 73 THR A N 1
ATOM 546 C CA . THR A 1 73 ? 0.435 1.281 7.772 1.00 75.56 73 THR A CA 1
ATOM 547 C C . THR A 1 73 ? 0.631 -0.029 8.529 1.00 75.56 73 THR A C 1
ATOM 549 O O . THR A 1 73 ? -0.325 -0.532 9.114 1.00 75.56 73 THR A O 1
ATOM 552 N N . LEU A 1 74 ? 1.850 -0.568 8.587 1.00 74.62 74 LEU A N 1
ATOM 553 C CA . LEU A 1 74 ? 2.161 -1.830 9.263 1.00 74.62 74 LEU A CA 1
ATOM 554 C C . LEU A 1 74 ? 2.050 -1.733 10.802 1.00 74.62 74 LEU A C 1
ATOM 556 O O . LEU A 1 74 ? 1.332 -2.553 11.383 1.00 74.62 74 LEU A O 1
ATOM 560 N N . PRO A 1 75 ? 2.627 -0.723 11.493 1.00 76.56 75 PRO A N 1
ATOM 561 C CA . PRO A 1 75 ? 2.378 -0.532 12.925 1.00 76.56 75 PRO A CA 1
ATOM 562 C C . PRO A 1 75 ? 0.913 -0.184 13.225 1.00 76.56 75 PRO A C 1
ATOM 564 O O . PRO A 1 75 ? 0.370 -0.650 14.227 1.00 76.56 75 PRO A O 1
ATOM 567 N N . VAL A 1 76 ? 0.230 0.561 12.347 1.00 77.12 76 VAL A N 1
ATOM 568 C CA . VAL A 1 76 ? -1.208 0.852 12.499 1.00 77.12 76 VAL A CA 1
ATOM 569 C C . VAL A 1 76 ? -2.047 -0.426 12.388 1.00 77.12 76 VAL A C 1
ATOM 571 O O . VAL A 1 76 ? -2.909 -0.663 13.236 1.00 77.12 76 VAL A O 1
ATOM 574 N N . ALA A 1 77 ? -1.769 -1.291 11.410 1.00 74.75 77 ALA A N 1
ATOM 575 C CA . ALA A 1 77 ? -2.422 -2.592 11.268 1.00 74.75 77 ALA A CA 1
ATOM 576 C C . ALA A 1 77 ? -2.152 -3.504 12.477 1.00 74.75 77 ALA A C 1
ATOM 578 O O . ALA A 1 77 ? -3.054 -4.207 12.943 1.00 74.75 77 ALA A O 1
ATOM 579 N N . PHE A 1 78 ? -0.937 -3.467 13.028 1.00 79.19 78 PHE A N 1
ATOM 580 C CA . PHE A 1 78 ? -0.577 -4.218 14.230 1.00 79.19 78 PHE A CA 1
ATOM 581 C C . PHE A 1 78 ? -1.354 -3.741 15.468 1.00 79.19 78 PHE A C 1
ATOM 583 O O . PHE A 1 78 ? -1.942 -4.548 16.187 1.00 79.19 78 PHE A O 1
ATOM 590 N N . ILE A 1 79 ? -1.451 -2.428 15.687 1.00 82.00 79 ILE A N 1
ATOM 591 C CA . ILE A 1 79 ? -2.232 -1.866 16.801 1.00 82.00 79 ILE A CA 1
ATOM 592 C C . ILE A 1 79 ? -3.728 -2.157 16.618 1.00 82.00 79 ILE A C 1
ATOM 594 O O . ILE A 1 79 ? -4.400 -2.555 17.572 1.00 82.00 79 ILE A O 1
ATOM 598 N N . ALA A 1 80 ? -4.255 -2.008 15.399 1.00 78.25 80 ALA A N 1
ATOM 599 C CA . ALA A 1 80 ? -5.651 -2.308 15.091 1.00 78.25 80 ALA A CA 1
ATOM 600 C C . ALA A 1 80 ? -5.973 -3.791 15.331 1.00 78.25 80 ALA A C 1
ATOM 602 O O . ALA A 1 80 ? -6.957 -4.111 15.995 1.00 78.25 80 ALA A O 1
ATOM 603 N N . SER A 1 81 ? -5.127 -4.709 14.863 1.00 76.75 81 SER A N 1
ATOM 604 C CA . SER A 1 81 ? -5.319 -6.146 15.095 1.00 76.75 81 SER A CA 1
ATOM 605 C C . SER A 1 81 ? -5.251 -6.511 16.582 1.00 76.75 81 SER A C 1
ATOM 607 O O . SER A 1 81 ? -6.132 -7.231 17.058 1.00 76.75 81 SER A O 1
ATOM 609 N N . LEU A 1 82 ? -4.309 -5.946 17.347 1.00 82.81 82 LEU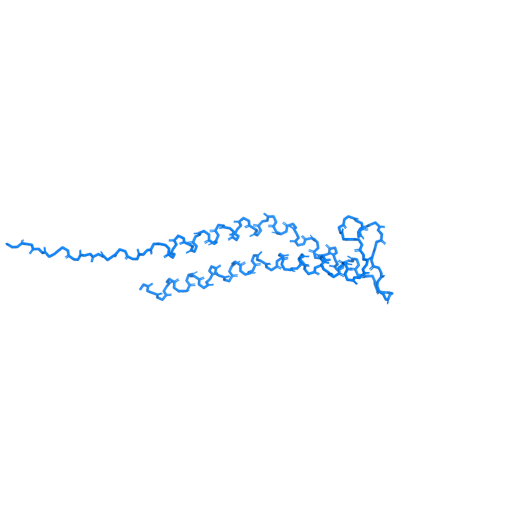 A N 1
ATOM 610 C CA . LEU A 1 82 ? -4.260 -6.107 18.805 1.00 82.81 82 LEU A CA 1
ATOM 611 C C . LEU A 1 82 ? -5.532 -5.591 19.487 1.00 82.81 82 LEU A C 1
ATOM 613 O O . LEU A 1 82 ? -6.094 -6.281 20.337 1.00 82.81 82 LEU A O 1
ATOM 617 N N . ALA A 1 83 ? -6.028 -4.416 19.098 1.00 79.62 83 ALA A N 1
ATOM 618 C CA . ALA A 1 83 ? -7.258 -3.857 19.648 1.00 79.62 83 ALA A CA 1
ATOM 619 C C . ALA A 1 83 ? -8.480 -4.747 19.352 1.00 79.62 83 ALA A C 1
ATOM 621 O O . ALA A 1 83 ? -9.268 -5.022 20.263 1.00 79.62 83 ALA A O 1
ATOM 622 N N . ALA A 1 84 ? -8.617 -5.263 18.123 1.00 76.62 84 ALA A N 1
ATOM 623 C CA . ALA A 1 84 ? -9.651 -6.249 17.785 1.00 76.62 84 ALA A CA 1
ATOM 624 C C . ALA A 1 84 ? -9.542 -7.493 18.668 1.00 76.62 84 ALA A C 1
ATOM 626 O O . ALA A 1 84 ? -10.553 -7.963 19.194 1.00 76.62 84 ALA A O 1
ATOM 627 N N . LEU A 1 85 ? -8.324 -8.004 18.851 1.00 80.88 85 LEU A N 1
ATOM 628 C CA . LEU A 1 85 ? -8.064 -9.220 19.610 1.00 80.88 85 LEU A CA 1
ATOM 629 C C . LEU A 1 85 ? -8.389 -9.036 21.097 1.00 80.88 85 LEU A C 1
ATOM 631 O O . LEU A 1 85 ? -9.046 -9.894 21.680 1.00 80.88 85 LEU A O 1
ATOM 635 N N . ILE A 1 86 ? -8.052 -7.884 21.686 1.00 82.62 86 ILE A N 1
ATOM 636 C CA . ILE A 1 86 ? -8.428 -7.517 23.062 1.00 82.62 86 ILE A CA 1
ATOM 637 C C . ILE A 1 86 ? -9.954 -7.438 23.206 1.00 82.62 86 ILE A C 1
ATOM 639 O O . ILE A 1 86 ? -10.512 -7.966 24.169 1.00 82.62 86 ILE A O 1
ATOM 643 N N . VAL A 1 87 ? -10.653 -6.814 22.253 1.00 79.31 87 VAL A N 1
ATOM 644 C CA . VAL A 1 87 ? -12.125 -6.710 22.268 1.00 79.31 87 VAL A CA 1
ATOM 645 C C . VAL A 1 87 ? -12.796 -8.079 22.102 1.00 79.31 87 VAL A C 1
ATOM 647 O O . VAL A 1 87 ? -13.842 -8.332 22.703 1.00 79.31 87 VAL A O 1
ATOM 650 N N . LEU A 1 88 ? -12.209 -8.976 21.306 1.00 78.81 88 LEU A N 1
ATOM 651 C CA . LEU A 1 88 ? -12.661 -10.362 21.174 1.00 78.81 88 LEU A CA 1
ATOM 652 C C . LEU A 1 88 ? -12.395 -11.180 22.446 1.00 78.81 88 LEU A C 1
ATOM 654 O O . LEU A 1 88 ? -13.276 -11.939 22.859 1.00 78.81 88 LEU A O 1
ATOM 658 N N . ALA A 1 89 ? -11.223 -11.004 23.060 1.00 79.31 89 ALA A N 1
ATOM 659 C CA . ALA A 1 89 ? -10.778 -11.719 24.255 1.00 79.31 89 ALA A CA 1
ATOM 660 C C . ALA A 1 89 ? -11.514 -11.277 25.526 1.00 79.31 89 ALA A C 1
ATOM 662 O O . ALA A 1 89 ? -11.743 -12.098 26.416 1.00 79.31 89 ALA A O 1
ATOM 663 N N . ARG A 1 90 ? -11.954 -10.012 25.601 1.00 76.44 90 ARG A N 1
ATOM 664 C CA . ARG A 1 90 ? -12.894 -9.552 26.630 1.00 76.44 90 ARG A CA 1
ATOM 665 C C . ARG A 1 90 ? -14.249 -10.230 26.404 1.00 76.44 90 ARG A C 1
ATOM 667 O O . ARG A 1 90 ? -15.138 -9.718 25.716 1.00 76.44 90 ARG A O 1
ATOM 674 N N . ARG A 1 91 ? -14.411 -11.425 26.982 1.00 65.25 91 ARG A N 1
ATOM 675 C CA . ARG A 1 91 ? -15.734 -12.020 27.179 1.00 65.25 91 ARG A CA 1
ATOM 676 C C . ARG A 1 91 ? -16.559 -11.046 28.027 1.00 65.25 91 ARG A C 1
ATOM 678 O O . ARG A 1 91 ? -16.004 -10.460 28.955 1.00 65.25 91 ARG A O 1
ATOM 685 N N . PRO A 1 92 ? -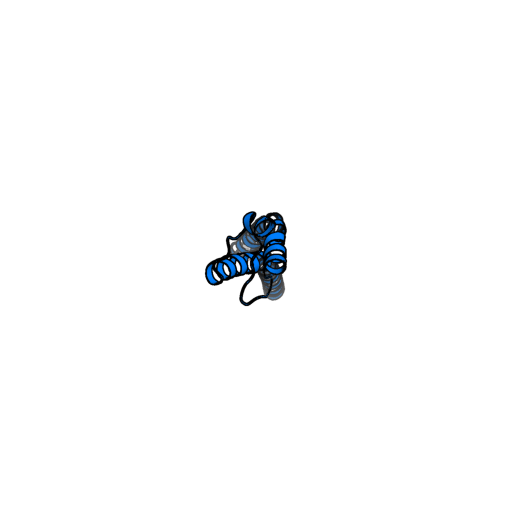17.851 -10.841 27.717 1.00 54.31 92 PRO A N 1
ATOM 686 C CA . PRO A 1 92 ? -18.730 -10.174 28.664 1.00 54.31 92 PRO A CA 1
ATOM 687 C C . PRO A 1 92 ? -18.658 -10.989 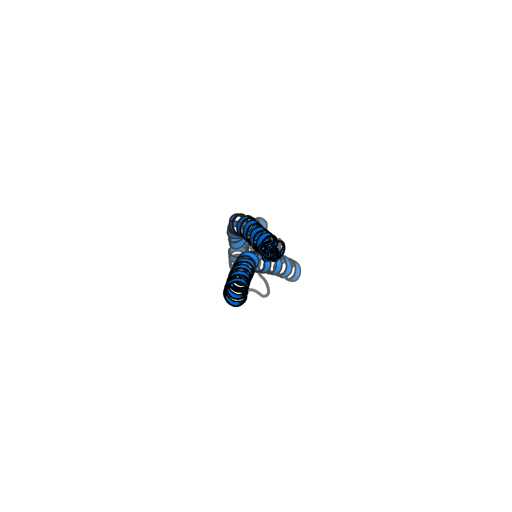29.956 1.00 54.31 92 PRO A C 1
ATOM 689 O O . PRO A 1 92 ? -18.983 -12.178 29.930 1.00 54.31 92 PRO A O 1
ATOM 692 N N . GLN A 1 93 ? -18.154 -10.393 31.042 1.00 53.72 93 GLN A N 1
ATOM 693 C CA . GLN A 1 93 ? -18.382 -10.974 32.355 1.00 53.72 93 GLN A CA 1
ATOM 694 C C . GLN A 1 93 ? -19.893 -11.119 32.476 1.00 53.72 93 GLN A C 1
ATOM 696 O O . GLN A 1 93 ? -20.648 -10.187 32.200 1.00 53.72 93 GLN A O 1
ATOM 701 N N . HIS A 1 94 ? -20.325 -12.341 32.746 1.00 45.06 94 HIS A N 1
ATOM 702 C CA . HIS A 1 94 ? -21.665 -12.567 33.226 1.00 45.06 94 HIS A CA 1
ATOM 703 C C . HIS A 1 94 ? -21.688 -11.836 34.568 1.00 45.06 94 HIS A C 1
ATOM 705 O O . HIS A 1 94 ? -21.041 -12.285 35.509 1.00 45.06 94 HIS A O 1
ATOM 711 N N . ASP A 1 95 ? -22.292 -10.648 34.605 1.00 49.31 95 ASP A N 1
ATOM 712 C CA . ASP A 1 95 ? -22.709 -10.040 35.859 1.00 49.31 95 ASP A CA 1
ATOM 713 C C . ASP A 1 95 ? -23.693 -11.035 36.470 1.00 49.31 95 ASP A C 1
ATOM 715 O O . ASP A 1 95 ? -24.851 -11.121 36.060 1.00 49.31 95 ASP A O 1
ATOM 719 N N . GLU A 1 96 ? -23.178 -11.888 37.349 1.00 51.75 96 GLU A N 1
ATOM 720 C CA . GLU A 1 96 ? -23.977 -12.762 38.187 1.00 51.75 96 GLU A CA 1
ATOM 721 C C . GLU A 1 96 ? -24.805 -11.823 39.077 1.00 51.75 96 GLU A C 1
ATOM 723 O O . GLU A 1 96 ? -24.222 -11.024 39.822 1.00 51.75 96 GLU A O 1
ATOM 728 N N . PRO A 1 97 ? -26.144 -11.802 38.958 1.00 54.22 97 PRO A N 1
ATOM 729 C CA . PRO A 1 97 ? -26.950 -11.001 39.858 1.00 54.22 97 PRO A CA 1
ATOM 730 C C . PRO A 1 97 ? -26.738 -11.566 41.263 1.00 54.22 97 PRO A C 1
ATOM 732 O O . PRO A 1 97 ? -27.124 -12.697 41.539 1.00 54.22 97 PRO A O 1
ATOM 735 N N . LYS A 1 98 ? -26.099 -10.790 42.148 1.00 53.53 98 LYS A N 1
ATOM 736 C CA . LYS A 1 98 ? -26.123 -11.074 43.585 1.00 53.53 98 LYS A CA 1
ATOM 737 C C . LYS A 1 98 ? -27.582 -11.041 44.025 1.00 53.53 98 LYS A C 1
ATOM 739 O O . LYS A 1 98 ? -28.165 -9.966 44.164 1.00 53.53 98 LYS A O 1
ATOM 744 N N . GLU A 1 99 ? -28.156 -12.222 44.188 1.00 62.06 99 GLU A N 1
ATOM 745 C CA . GLU A 1 99 ? -29.426 -12.422 44.865 1.00 62.06 99 GLU A CA 1
ATOM 746 C C . GLU A 1 99 ? -29.290 -11.838 46.283 1.00 62.06 99 GLU A C 1
ATOM 748 O O . GLU A 1 99 ? -28.315 -12.150 46.974 1.00 62.06 99 GLU A O 1
ATOM 753 N N . PRO A 1 100 ? -30.165 -10.911 46.704 1.00 62.81 100 PRO A N 1
ATOM 754 C CA . PRO A 1 100 ? -30.119 -10.396 48.061 1.00 62.81 100 PRO A CA 1
ATOM 755 C C . PRO A 1 100 ? -30.582 -11.502 49.016 1.00 62.81 100 PRO A C 1
ATOM 757 O O . PRO A 1 100 ? -31.765 -11.835 49.054 1.00 62.81 100 PRO A O 1
ATOM 760 N N . GLU A 1 101 ? -29.643 -12.073 49.774 1.00 69.12 101 GLU A N 1
ATOM 761 C CA . GLU A 1 101 ? -29.961 -12.911 50.931 1.00 69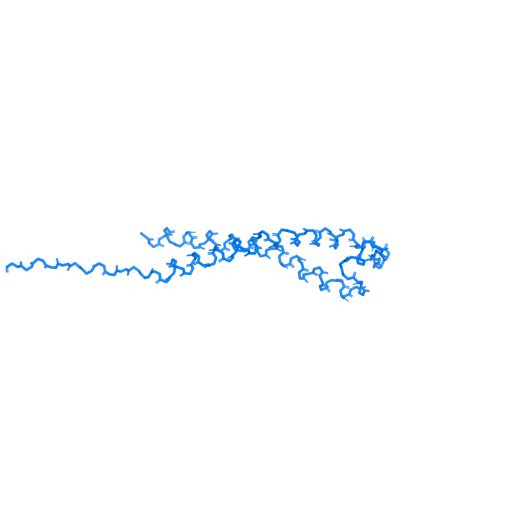.12 101 GLU A CA 1
ATOM 762 C C . GLU A 1 101 ? -30.798 -12.081 51.920 1.00 69.12 101 GLU A C 1
ATOM 764 O O . GLU A 1 101 ? -30.431 -10.956 52.278 1.00 69.12 101 GLU A O 1
ATOM 769 N N . THR A 1 102 ? -31.960 -12.627 52.280 1.00 68.94 102 THR A N 1
ATOM 770 C CA . THR A 1 102 ? -32.926 -12.073 53.241 1.00 68.94 102 THR A CA 1
ATOM 771 C C . THR A 1 102 ? -32.782 -12.756 54.587 1.00 68.94 102 THR A C 1
ATOM 773 O O . THR A 1 102 ? -32.401 -13.948 54.599 1.00 68.94 102 THR A O 1
#

Radius of gyration: 23.07 Å; chains: 1; bounding box: 52×17×79 Å